Protein AF-A0A5K1AT25-F1 (afdb_monomer_lite)

Sequence (54 aa):
VDGKKNKVYGQNLCYLAKLFLDHKTLYYDVDLFLFYILCECDDRGCHMVGYFSK

Organism: NCBI:txid210225

Radius of gyration: 11.58 Å; chains: 1; bounding box: 26×18×34 Å

Structure (mmCIF, N/CA/C/O backbone):
data_AF-A0A5K1AT25-F1
#
_entry.id   AF-A0A5K1AT25-F1
#
loop_
_atom_site.group_PDB
_atom_site.id
_atom_site.type_symbol
_atom_site.label_atom_id
_atom_site.label_alt_id
_atom_site.label_comp_id
_atom_site.label_asym_id
_atom_site.label_entity_id
_atom_site.label_seq_id
_atom_site.pdbx_PDB_ins_code
_atom_site.Cartn_x
_atom_site.Cartn_y
_atom_site.Cartn_z
_atom_site.occupancy
_atom_site.B_iso_or_equiv
_ato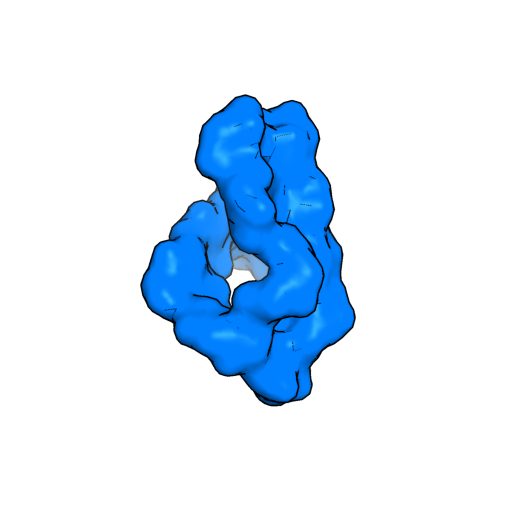m_site.auth_seq_id
_atom_site.auth_comp_id
_atom_site.auth_asym_id
_atom_site.auth_atom_id
_atom_site.pdbx_PDB_model_num
ATOM 1 N N . VAL A 1 1 ? -8.468 1.733 -0.146 1.00 91.94 1 VAL A N 1
ATOM 2 C CA . VAL A 1 1 ? -8.776 0.622 0.779 1.00 91.94 1 VAL A CA 1
ATOM 3 C C . VAL A 1 1 ? -8.793 1.151 2.200 1.00 91.94 1 VAL A C 1
ATOM 5 O O . VAL A 1 1 ? -7.822 1.755 2.625 1.00 91.94 1 VAL A O 1
ATOM 8 N N . ASP A 1 2 ? -9.907 0.972 2.903 1.00 93.19 2 ASP A N 1
ATOM 9 C CA . ASP A 1 2 ? -10.04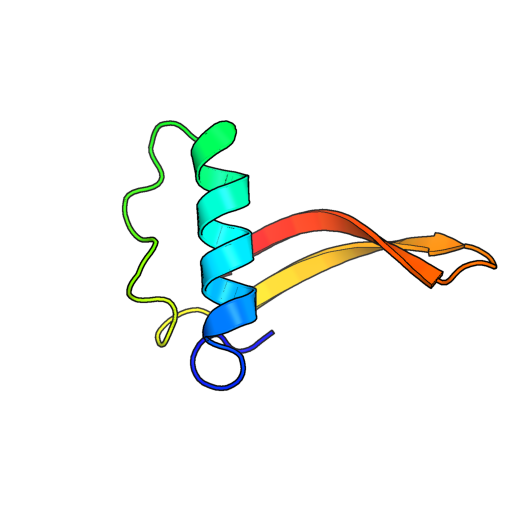3 1.322 4.322 1.00 93.19 2 ASP A CA 1
ATOM 10 C C . ASP A 1 2 ? -9.455 0.196 5.180 1.00 93.19 2 ASP A C 1
ATOM 12 O O . ASP A 1 2 ? -9.910 -0.950 5.074 1.00 93.19 2 ASP A O 1
ATOM 16 N N . GLY A 1 3 ? -8.432 0.513 5.980 1.00 91.31 3 GLY A N 1
ATOM 17 C CA . GLY A 1 3 ? -7.727 -0.453 6.815 1.00 91.31 3 GLY A CA 1
ATOM 18 C C . GLY A 1 3 ? -8.596 -1.052 7.919 1.00 91.31 3 GLY A C 1
ATOM 19 O O . GLY A 1 3 ? -8.430 -2.227 8.234 1.00 91.31 3 GLY A O 1
ATOM 20 N N . LYS A 1 4 ? -9.609 -0.325 8.412 1.00 91.38 4 LYS A N 1
ATOM 21 C CA . LYS A 1 4 ? -10.580 -0.863 9.377 1.00 91.38 4 LYS A CA 1
ATOM 22 C C . LYS A 1 4 ? -11.496 -1.902 8.739 1.00 91.38 4 LYS A C 1
ATOM 24 O O . LYS A 1 4 ? -11.844 -2.898 9.367 1.00 91.38 4 LYS A O 1
ATOM 29 N N . LYS A 1 5 ? -11.900 -1.679 7.484 1.00 94.81 5 LYS A N 1
ATOM 30 C CA . LYS A 1 5 ? -12.786 -2.603 6.749 1.00 94.81 5 LYS A CA 1
ATOM 31 C C . LYS A 1 5 ? -12.037 -3.798 6.161 1.00 94.81 5 LYS A C 1
ATOM 33 O O . LYS A 1 5 ? -12.610 -4.874 6.058 1.00 94.81 5 LYS A O 1
ATOM 38 N N . ASN A 1 6 ? -10.775 -3.618 5.769 1.00 93.50 6 ASN A N 1
ATOM 39 C CA . ASN A 1 6 ? -9.960 -4.632 5.092 1.00 93.50 6 ASN A CA 1
ATOM 40 C C . ASN A 1 6 ? -8.635 -4.862 5.827 1.00 93.50 6 ASN A C 1
ATOM 42 O O . ASN A 1 6 ? -7.553 -4.708 5.255 1.00 93.50 6 ASN A O 1
ATOM 46 N N . LYS A 1 7 ? -8.730 -5.241 7.103 1.00 91.25 7 LYS A N 1
ATOM 47 C CA . LYS A 1 7 ? -7.587 -5.334 8.020 1.00 91.25 7 LYS A CA 1
ATOM 48 C C . LYS A 1 7 ? -6.462 -6.232 7.512 1.00 91.25 7 LYS A C 1
ATOM 50 O O . LYS A 1 7 ? -5.318 -5.797 7.447 1.00 91.25 7 LYS A O 1
ATOM 55 N N . VAL A 1 8 ? -6.793 -7.448 7.071 1.00 93.94 8 VAL A N 1
ATOM 56 C CA . VAL A 1 8 ? -5.806 -8.424 6.566 1.00 93.94 8 VAL A CA 1
ATOM 57 C C . VAL A 1 8 ? -5.061 -7.878 5.347 1.00 93.94 8 VAL A C 1
ATOM 59 O O . VAL A 1 8 ? -3.838 -7.947 5.273 1.00 93.94 8 VAL A O 1
ATOM 62 N N . TYR A 1 9 ? -5.787 -7.279 4.403 1.00 93.25 9 TYR A N 1
ATOM 63 C CA . TYR A 1 9 ? -5.177 -6.725 3.199 1.00 93.25 9 TYR A CA 1
ATOM 64 C C . TYR A 1 9 ? -4.293 -5.506 3.515 1.00 93.25 9 TYR A C 1
ATOM 66 O O . TYR A 1 9 ? -3.171 -5.416 3.020 1.00 93.25 9 TYR A O 1
ATOM 74 N N . GLY A 1 10 ? -4.746 -4.606 4.396 1.00 92.69 10 GLY A N 1
ATOM 75 C CA . GLY A 1 10 ? -3.946 -3.470 4.869 1.00 92.69 10 GLY A CA 1
ATOM 76 C C . GLY A 1 10 ? -2.677 -3.897 5.616 1.00 92.69 10 GLY A C 1
ATOM 77 O O . GLY A 1 10 ? -1.614 -3.315 5.408 1.00 92.69 10 GLY A O 1
ATOM 78 N N . GLN A 1 11 ? -2.753 -4.947 6.440 1.00 93.25 11 GLN A N 1
ATOM 79 C CA . GLN A 1 11 ? -1.587 -5.519 7.123 1.00 93.25 11 GLN A CA 1
ATOM 80 C C . GLN A 1 11 ? -0.590 -6.120 6.128 1.00 93.25 11 GLN A C 1
ATOM 82 O O . GLN A 1 11 ? 0.599 -5.817 6.205 1.00 93.25 11 GLN A O 1
ATOM 87 N N . ASN A 1 12 ? -1.065 -6.881 5.138 1.00 94.00 12 ASN A N 1
ATOM 88 C CA . ASN A 1 12 ? -0.211 -7.437 4.086 1.00 94.00 12 ASN A CA 1
ATOM 89 C C . ASN A 1 12 ? 0.510 -6.343 3.284 1.00 94.00 12 ASN A C 1
ATOM 91 O O . ASN A 1 12 ? 1.705 -6.473 3.016 1.00 94.00 12 ASN A O 1
ATOM 95 N N . LEU A 1 13 ? -0.171 -5.236 2.964 1.00 93.19 13 LEU A N 1
ATOM 96 C CA . LEU A 1 13 ? 0.468 -4.069 2.346 1.00 93.19 13 LEU A CA 1
ATOM 97 C C . LEU A 1 13 ? 1.559 -3.472 3.242 1.00 93.19 13 LEU A C 1
ATOM 99 O O . LEU A 1 13 ? 2.646 -3.151 2.763 1.00 93.19 13 LEU A O 1
ATOM 103 N N . CYS A 1 14 ? 1.299 -3.349 4.545 1.00 92.25 14 CYS A N 1
ATOM 104 C CA . CYS A 1 14 ? 2.286 -2.848 5.494 1.00 92.25 14 CYS A CA 1
ATOM 105 C C . CYS A 1 14 ? 3.517 -3.754 5.612 1.00 92.25 14 CYS A C 1
ATOM 107 O O . CYS A 1 14 ? 4.630 -3.230 5.691 1.00 92.25 14 CYS A O 1
ATOM 109 N N . TYR A 1 15 ? 3.334 -5.077 5.604 1.00 91.44 15 TYR A N 1
ATOM 110 C CA . TYR A 1 15 ? 4.440 -6.034 5.600 1.00 91.44 15 TYR A CA 1
ATOM 111 C C . TYR A 1 15 ? 5.263 -5.936 4.321 1.00 91.44 15 TYR A C 1
ATOM 113 O O . TYR A 1 15 ? 6.485 -5.829 4.405 1.00 91.44 15 TYR A O 1
ATOM 121 N N . LEU A 1 16 ? 4.606 -5.882 3.158 1.00 92.69 16 LEU A N 1
ATOM 122 C CA . LEU A 1 16 ? 5.288 -5.688 1.881 1.00 92.69 16 LEU A CA 1
ATOM 123 C C . LEU A 1 16 ? 6.114 -4.396 1.891 1.00 92.69 16 LEU A C 1
ATOM 125 O O . LEU A 1 16 ? 7.290 -4.418 1.546 1.00 92.69 16 LEU A O 1
ATOM 129 N N . ALA A 1 17 ? 5.540 -3.280 2.345 1.00 92.19 17 ALA A N 1
ATOM 130 C CA . ALA A 1 17 ? 6.263 -2.015 2.412 1.00 92.19 17 ALA A CA 1
ATOM 131 C C . ALA A 1 17 ? 7.440 -2.030 3.385 1.00 92.19 17 ALA A C 1
ATOM 133 O O . ALA A 1 17 ? 8.432 -1.364 3.116 1.00 92.19 17 ALA A O 1
ATOM 134 N N . LYS A 1 18 ? 7.373 -2.766 4.501 1.00 89.50 18 LYS A N 1
ATOM 135 C CA . LYS A 1 18 ? 8.481 -2.816 5.470 1.00 89.50 18 LYS A CA 1
ATOM 136 C C . LYS A 1 18 ? 9.757 -3.427 4.878 1.00 89.50 18 LYS A C 1
ATOM 138 O O . LYS A 1 18 ? 10.842 -3.102 5.356 1.00 89.50 18 LYS A O 1
ATOM 143 N N . LEU A 1 19 ? 9.633 -4.252 3.836 1.00 91.56 19 LEU A N 1
ATOM 144 C CA . LEU A 1 19 ? 10.774 -4.796 3.093 1.00 91.56 19 LEU A CA 1
ATOM 145 C C . LEU A 1 19 ? 11.541 -3.716 2.314 1.00 91.56 19 LEU A C 1
ATOM 147 O O . LEU A 1 19 ? 12.727 -3.891 2.056 1.00 91.56 19 LEU A O 1
ATOM 151 N N . PHE A 1 20 ? 10.884 -2.605 1.962 1.00 92.94 20 PHE A N 1
ATOM 152 C CA . PHE A 1 20 ? 11.449 -1.543 1.117 1.00 92.94 20 PHE A CA 1
ATOM 153 C C . PHE A 1 20 ? 11.547 -0.178 1.817 1.00 92.94 20 PHE A C 1
ATOM 155 O O . PHE A 1 20 ? 12.263 0.704 1.351 1.00 92.94 20 PHE A O 1
ATOM 162 N N . LEU A 1 21 ? 10.834 0.015 2.932 1.00 90.81 21 LEU A N 1
ATOM 163 C CA . LEU A 1 21 ? 10.809 1.246 3.718 1.00 90.81 21 LEU A CA 1
ATOM 164 C C . LEU A 1 21 ? 11.406 1.001 5.100 1.00 90.81 21 LEU A C 1
ATOM 166 O O . LEU A 1 21 ? 10.793 0.371 5.970 1.00 90.81 21 LEU A O 1
ATOM 170 N N . ASP A 1 22 ? 12.592 1.558 5.319 1.00 87.88 22 ASP A N 1
ATOM 171 C CA . ASP A 1 22 ? 13.337 1.322 6.551 1.00 87.88 22 ASP A CA 1
ATOM 172 C C . ASP A 1 22 ? 12.617 1.931 7.768 1.00 87.88 22 ASP A C 1
ATOM 174 O O . ASP A 1 22 ? 12.354 1.252 8.762 1.00 87.88 22 ASP A O 1
ATOM 178 N N . HIS A 1 23 ? 12.129 3.166 7.616 1.00 87.94 23 HIS A N 1
ATOM 179 C CA . HIS A 1 23 ? 11.482 3.948 8.674 1.00 87.94 23 HIS A CA 1
ATOM 180 C C . HIS A 1 23 ? 9.965 3.724 8.831 1.00 87.94 23 HIS A C 1
ATOM 182 O O . HIS A 1 23 ? 9.276 4.552 9.428 1.00 87.94 23 HIS A O 1
ATOM 188 N N . LYS A 1 24 ? 9.399 2.620 8.324 1.00 82.38 24 LYS A N 1
ATOM 189 C CA . LYS A 1 24 ? 7.975 2.310 8.541 1.00 82.38 24 LYS A CA 1
ATOM 190 C C . LYS A 1 24 ? 7.752 1.712 9.937 1.00 82.38 24 LYS A C 1
ATOM 192 O O . LYS A 1 24 ? 8.129 0.572 10.193 1.00 82.38 24 LYS A O 1
ATOM 197 N N . THR A 1 25 ? 7.107 2.467 10.827 1.00 77.44 25 THR A N 1
ATOM 198 C CA . THR A 1 25 ? 6.943 2.126 12.258 1.00 77.44 25 THR A CA 1
ATOM 199 C C . THR A 1 25 ? 5.596 1.491 12.619 1.00 77.44 25 THR A C 1
ATOM 201 O O . THR A 1 25 ? 5.519 0.754 13.597 1.00 77.44 25 THR A O 1
ATOM 204 N N . LEU A 1 26 ? 4.542 1.725 11.830 1.00 68.81 26 LEU A N 1
ATOM 205 C CA . LEU A 1 26 ? 3.183 1.225 12.084 1.00 68.81 26 LEU A CA 1
ATOM 206 C C . LEU A 1 26 ? 2.770 0.196 11.022 1.00 68.81 26 LEU A C 1
ATOM 208 O O . LEU A 1 26 ? 2.650 0.521 9.834 1.00 68.81 26 LEU A O 1
ATOM 212 N N . TYR A 1 27 ? 2.588 -1.053 11.461 1.00 65.50 27 TYR A N 1
ATOM 213 C CA . TYR A 1 27 ? 2.259 -2.204 10.606 1.00 65.50 27 TYR A CA 1
ATOM 214 C C . TYR A 1 27 ? 1.110 -3.083 11.135 1.00 65.50 27 TYR A C 1
ATOM 216 O O . TYR A 1 27 ? 0.475 -3.762 10.332 1.00 65.50 27 TYR A O 1
ATOM 224 N N . TYR A 1 28 ? 0.781 -3.031 12.433 1.00 64.06 28 TYR A N 1
ATOM 225 C CA . TYR A 1 28 ? -0.348 -3.783 13.012 1.00 64.06 28 TYR A CA 1
ATOM 226 C C . TYR A 1 28 ? -1.630 -2.961 13.150 1.00 64.06 28 TYR A C 1
ATOM 228 O O . TYR A 1 28 ? -2.722 -3.500 12.954 1.00 64.06 28 TYR A O 1
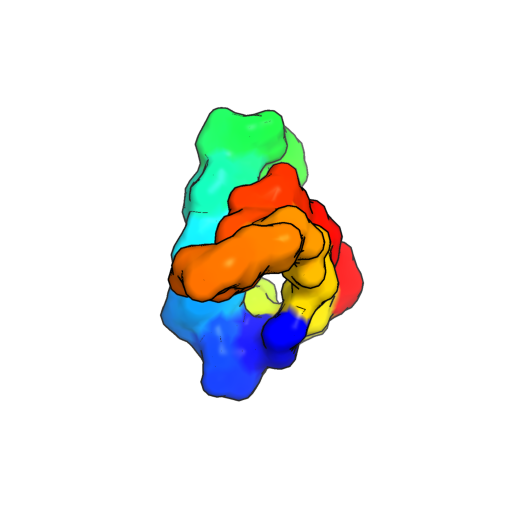ATOM 236 N N . ASP A 1 29 ? -1.492 -1.669 13.455 1.00 79.50 29 ASP A N 1
ATOM 237 C CA . ASP A 1 29 ? -2.617 -0.765 13.682 1.00 79.50 29 ASP A CA 1
ATOM 238 C C . ASP A 1 29 ? -3.008 -0.051 12.382 1.00 79.50 29 ASP A C 1
ATOM 240 O O . ASP A 1 29 ? -2.749 1.131 12.169 1.00 79.50 29 ASP A O 1
ATOM 244 N N . VAL A 1 30 ? -3.542 -0.835 11.443 1.00 85.25 30 VAL A N 1
ATOM 245 C CA . VAL A 1 30 ? -3.973 -0.353 10.120 1.00 85.25 30 VAL A CA 1
ATOM 246 C C . VAL A 1 30 ? -5.367 0.273 10.147 1.00 85.25 30 VAL A C 1
ATOM 248 O O . VAL A 1 30 ? -5.770 0.896 9.170 1.00 85.25 30 VAL A O 1
ATOM 251 N N . ASP A 1 31 ? -6.091 0.136 11.260 1.00 86.69 31 ASP A N 1
ATOM 252 C CA . ASP A 1 31 ? -7.494 0.541 11.403 1.00 86.69 31 ASP A CA 1
ATOM 253 C C . ASP A 1 31 ? -7.675 2.066 11.281 1.00 86.69 31 ASP A C 1
ATOM 255 O O . ASP A 1 31 ? -8.766 2.538 10.966 1.00 86.69 31 ASP A O 1
ATOM 259 N N . LEU A 1 32 ? -6.603 2.832 11.500 1.00 86.38 32 LEU A N 1
ATOM 260 C CA . LEU A 1 32 ? -6.581 4.292 11.403 1.00 86.38 32 LEU A CA 1
ATOM 261 C C . LEU A 1 32 ? -6.213 4.815 10.006 1.00 86.38 32 LEU A C 1
ATOM 263 O O . LEU A 1 32 ? -6.256 6.023 9.798 1.00 86.38 32 LEU A O 1
ATOM 267 N N . PHE A 1 33 ? -5.858 3.937 9.060 1.00 89.06 33 PHE A N 1
ATOM 268 C CA . PHE A 1 33 ? -5.277 4.341 7.779 1.00 89.06 33 PHE A CA 1
ATOM 269 C C . PHE A 1 33 ? -6.164 4.017 6.574 1.00 89.06 33 PHE A C 1
ATOM 271 O O . PHE A 1 33 ? -6.746 2.933 6.444 1.00 89.06 33 PHE A O 1
ATOM 278 N N . LEU A 1 34 ? -6.181 4.946 5.620 1.00 92.56 34 LEU A N 1
ATOM 279 C CA . LEU A 1 34 ? -6.650 4.735 4.257 1.00 92.56 34 LEU A CA 1
ATOM 280 C C . LEU A 1 34 ? -5.459 4.459 3.343 1.00 92.56 34 LEU A C 1
ATOM 282 O O . LEU A 1 34 ? -4.535 5.259 3.228 1.00 92.56 34 LEU A O 1
ATOM 286 N N . PHE A 1 35 ? -5.508 3.337 2.636 1.00 94.31 35 PHE A N 1
ATOM 287 C CA . PHE A 1 35 ? -4.505 2.940 1.653 1.00 94.31 35 PHE A CA 1
ATOM 288 C C . PHE A 1 35 ? -4.972 3.315 0.248 1.00 94.31 35 PHE A C 1
ATOM 290 O O . PHE A 1 35 ? -6.011 2.836 -0.219 1.00 94.31 35 PHE A O 1
ATOM 297 N N . TYR A 1 36 ? -4.192 4.135 -0.442 1.00 95.94 36 TYR A N 1
ATOM 298 C CA . TYR A 1 36 ? -4.399 4.503 -1.838 1.00 95.94 36 TYR A CA 1
ATOM 299 C C . TYR A 1 36 ? -3.403 3.733 -2.687 1.00 95.94 36 TYR A C 1
ATOM 301 O O . TYR A 1 36 ? -2.196 3.913 -2.546 1.00 95.94 36 TYR A O 1
ATOM 309 N N . ILE A 1 37 ? -3.919 2.842 -3.526 1.00 95.94 37 ILE A N 1
ATOM 310 C CA . ILE A 1 37 ? -3.124 1.859 -4.256 1.00 95.94 37 ILE A CA 1
ATOM 311 C C . ILE A 1 37 ? -3.082 2.289 -5.709 1.00 95.94 37 ILE A C 1
ATOM 313 O O . ILE A 1 37 ? -4.127 2.506 -6.322 1.00 95.94 37 ILE A O 1
ATOM 317 N N . LEU A 1 38 ? -1.871 2.427 -6.230 1.00 96.62 38 LEU A N 1
ATOM 318 C CA . LEU A 1 38 ? -1.623 2.659 -7.637 1.00 96.62 38 LEU A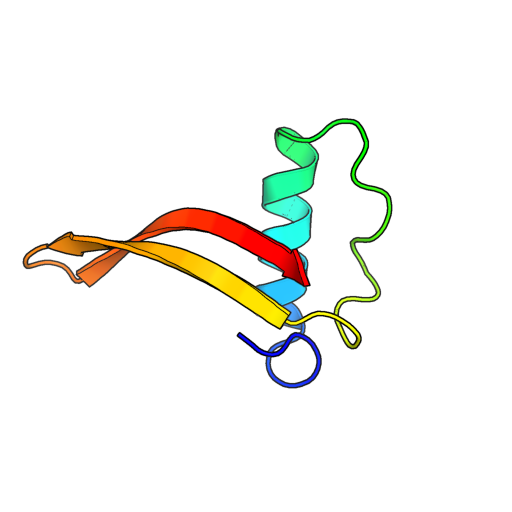 CA 1
ATOM 319 C C . LEU A 1 38 ? -1.499 1.303 -8.329 1.00 96.62 38 LEU A C 1
ATOM 321 O O . LEU A 1 38 ? -0.677 0.467 -7.936 1.00 96.62 38 LEU A O 1
ATOM 325 N N . CYS A 1 39 ? -2.310 1.113 -9.364 1.00 97.56 39 CYS A N 1
ATOM 326 C CA . CYS A 1 39 ? -2.286 -0.082 -10.189 1.00 97.56 39 CYS A CA 1
ATOM 327 C C . CYS A 1 39 ? -2.053 0.286 -11.651 1.00 97.56 39 CYS A C 1
ATOM 329 O O . CYS A 1 39 ? -2.573 1.294 -12.129 1.00 97.56 39 CYS A O 1
ATOM 331 N N . GLU A 1 40 ? -1.322 -0.569 -12.350 1.00 97.81 40 GLU A N 1
ATOM 332 C CA . GLU A 1 40 ? -1.304 -0.620 -13.805 1.00 97.81 40 GLU A CA 1
ATOM 333 C C . GLU A 1 40 ? -2.344 -1.649 -14.261 1.00 97.81 40 GLU A C 1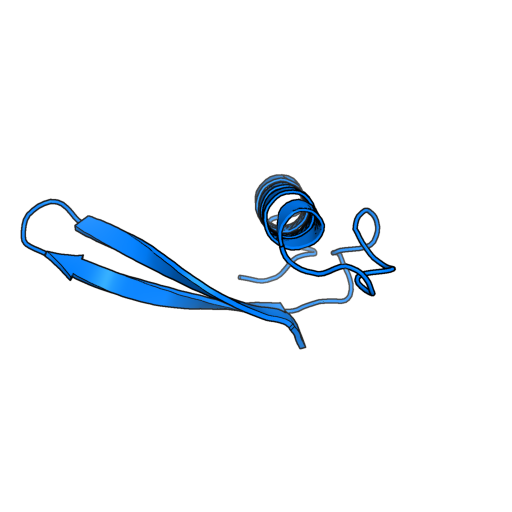
ATOM 335 O O . GLU A 1 40 ? -2.412 -2.754 -13.716 1.00 97.81 40 GLU A O 1
ATOM 340 N N . CYS A 1 41 ? -3.199 -1.267 -15.207 1.00 97.75 41 CYS A N 1
ATOM 341 C CA . CYS A 1 41 ? -4.289 -2.113 -15.684 1.00 97.75 41 CYS A CA 1
ATOM 342 C C . CYS A 1 41 ? -3.965 -2.659 -17.073 1.00 97.75 41 CYS A C 1
ATOM 344 O O . CYS A 1 41 ? -3.599 -1.894 -17.963 1.00 97.75 41 CYS A O 1
ATOM 346 N N . ASP A 1 42 ? -4.166 -3.958 -17.259 1.00 96.44 42 ASP A N 1
ATOM 347 C CA . ASP A 1 42 ? -4.051 -4.646 -18.543 1.00 96.44 42 ASP A CA 1
ATOM 348 C C . ASP A 1 42 ? -5.246 -5.595 -18.763 1.00 96.44 42 ASP A C 1
ATOM 350 O O . ASP A 1 42 ? -6.177 -5.651 -17.953 1.00 96.44 42 ASP A O 1
ATOM 354 N N . ASP A 1 43 ? -5.219 -6.368 -19.852 1.00 97.38 43 ASP A N 1
ATOM 355 C CA . ASP A 1 43 ? -6.280 -7.328 -20.193 1.00 97.38 43 ASP A CA 1
ATOM 356 C C . ASP A 1 43 ? -6.459 -8.455 -19.151 1.00 97.38 43 ASP A C 1
ATOM 358 O O . ASP A 1 43 ? -7.455 -9.179 -19.178 1.00 97.38 43 ASP A O 1
ATOM 362 N N . ARG A 1 44 ? -5.501 -8.637 -18.231 1.00 96.12 44 ARG A N 1
ATOM 363 C CA . ARG A 1 44 ? -5.505 -9.676 -17.190 1.00 96.12 44 ARG A CA 1
ATOM 364 C C . ARG A 1 44 ? -5.949 -9.143 -15.826 1.00 96.12 44 ARG A C 1
ATOM 366 O O . ARG A 1 44 ? -6.270 -9.954 -14.955 1.00 96.12 44 ARG A O 1
ATOM 373 N N . GLY A 1 45 ? -5.989 -7.824 -15.629 1.00 96.12 45 GLY A N 1
ATOM 374 C CA . GLY A 1 45 ? -6.511 -7.184 -14.424 1.00 96.12 45 GLY A CA 1
ATOM 375 C C . GLY A 1 45 ? -5.701 -5.973 -13.957 1.00 96.12 45 GLY A C 1
ATOM 376 O O . GLY A 1 45 ? -5.085 -5.266 -14.748 1.00 96.12 45 GLY A O 1
ATOM 377 N N . CYS A 1 46 ? -5.733 -5.716 -12.645 1.00 97.00 46 CYS A N 1
ATOM 378 C CA . CYS A 1 46 ? -5.061 -4.578 -12.014 1.00 97.00 46 CYS A CA 1
ATOM 379 C C . CYS A 1 46 ? -3.838 -5.047 -11.217 1.00 97.00 46 CYS A C 1
ATOM 381 O O . CYS A 1 46 ? -3.981 -5.699 -10.179 1.00 97.00 46 CYS A O 1
ATOM 383 N N . HIS A 1 47 ? -2.645 -4.665 -11.658 1.00 96.56 47 HIS A N 1
ATOM 384 C CA . HIS A 1 47 ? -1.377 -5.022 -11.033 1.00 96.56 47 HIS A CA 1
ATOM 385 C C . HIS A 1 47 ? -0.878 -3.881 -10.154 1.00 96.56 47 HIS A C 1
ATOM 387 O O . HIS A 1 47 ? -0.672 -2.764 -10.621 1.00 96.56 47 HIS A O 1
ATOM 393 N N . MET A 1 48 ? -0.685 -4.146 -8.863 1.00 95.19 48 MET A N 1
ATOM 394 C CA . MET A 1 48 ? -0.198 -3.131 -7.932 1.00 95.19 48 MET A CA 1
ATOM 395 C C . MET A 1 48 ? 1.252 -2.753 -8.247 1.00 95.19 48 MET A C 1
ATOM 397 O O . MET A 1 48 ? 2.126 -3.616 -8.259 1.00 95.19 48 MET A O 1
ATOM 401 N N . VAL A 1 49 ? 1.504 -1.454 -8.404 1.00 96.31 49 VAL A N 1
ATOM 402 C CA . VAL A 1 49 ? 2.850 -0.899 -8.636 1.00 96.31 49 VAL A CA 1
ATOM 403 C C . VAL A 1 49 ? 3.339 -0.033 -7.475 1.00 96.31 49 VAL A C 1
ATOM 405 O O . VAL A 1 49 ? 4.536 0.181 -7.312 1.00 96.31 49 VAL A O 1
ATOM 408 N N . GLY A 1 50 ? 2.429 0.444 -6.625 1.00 94.19 50 GLY A N 1
ATOM 409 C CA . GLY A 1 50 ? 2.780 1.221 -5.443 1.00 94.19 50 GLY A CA 1
ATOM 410 C C . GLY A 1 50 ? 1.560 1.595 -4.616 1.00 94.19 50 GLY A C 1
ATOM 411 O O . GLY A 1 50 ? 0.421 1.347 -5.009 1.00 94.19 50 GLY A O 1
ATOM 412 N N . TYR A 1 51 ? 1.786 2.201 -3.455 1.00 94.94 51 TYR A N 1
ATOM 413 C CA . TYR A 1 51 ? 0.709 2.747 -2.639 1.00 94.94 51 TYR A CA 1
ATOM 414 C C . TYR A 1 51 ? 1.222 3.856 -1.712 1.00 94.94 51 TYR A C 1
ATOM 416 O O . TYR A 1 51 ? 2.416 3.935 -1.427 1.00 94.94 51 TYR A O 1
ATOM 424 N N . PHE A 1 52 ? 0.308 4.673 -1.189 1.00 93.25 52 PHE A N 1
ATOM 425 C CA . PHE A 1 52 ? 0.556 5.512 -0.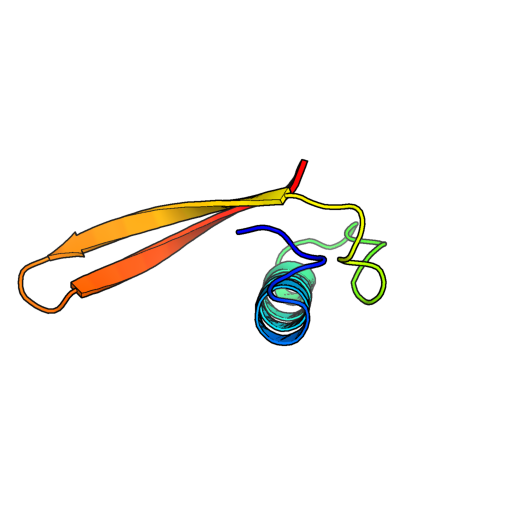014 1.00 93.25 52 PHE A CA 1
ATOM 426 C C . PHE A 1 52 ? -0.584 5.367 1.002 1.00 93.25 52 PHE A C 1
ATOM 428 O O . PHE A 1 52 ? -1.719 5.048 0.640 1.00 93.25 52 PHE A O 1
ATOM 435 N N . SER A 1 53 ? -0.282 5.561 2.286 1.00 90.62 53 SER A N 1
ATOM 436 C CA . SER A 1 53 ? -1.263 5.531 3.379 1.00 90.62 53 SER A CA 1
ATOM 437 C C . SER A 1 53 ? -1.492 6.935 3.938 1.00 90.62 53 SER A C 1
ATOM 439 O O . SER A 1 53 ? -0.519 7.668 4.120 1.00 90.62 53 SER A O 1
ATOM 441 N N . LYS A 1 54 ? -2.749 7.288 4.226 1.00 88.00 54 LYS A N 1
ATOM 442 C CA . LYS A 1 54 ? -3.162 8.545 4.863 1.00 88.00 54 LYS A CA 1
ATOM 443 C C . LYS A 1 54 ? -3.984 8.277 6.113 1.00 88.00 54 LYS A C 1
ATOM 445 O O . LYS A 1 54 ? -4.779 7.312 6.075 1.00 88.00 54 LYS A O 1
#

pLDDT: mean 90.79, std 7.37, range [64.06, 97.81]

InterPro domains:
  IPR002717 Histone acetyltransferase domain, MYST-type [PF01853] (1-54)
  IPR002717 Histone acetyltransferase domain, MYST-type [PS51726] (1-54)
  IPR016181 Acyl-CoA N-acyltransferase [SSF55729] (1-54)
  IPR050603 MYST family histone acetyltransferases [PTHR10615] (1-54)

Foldseek 3Di:
DQCLVVVVVQLVLLVVVVVVDVPSDDRNPSNPKDKAFDFDADPVGTHTPDIDID

Secondary structure (DSSP, 8-state):
-BTTTSHHHHHHHHHHHHTT-TT---SS--TT-BEEEEEEEETTEEEEEEEEE-